Protein AF-A0A0K6H531-F1 (afdb_monomer)

InterPro domains:
  IPR001387 Cro/C1-type, helix-turn-helix domain [PF01381] (27-75)
  IPR001387 Cro/C1-type, helix-turn-helix domain [PS50943] (29-75)
  IPR001387 Cro/C1-type, helix-turn-helix 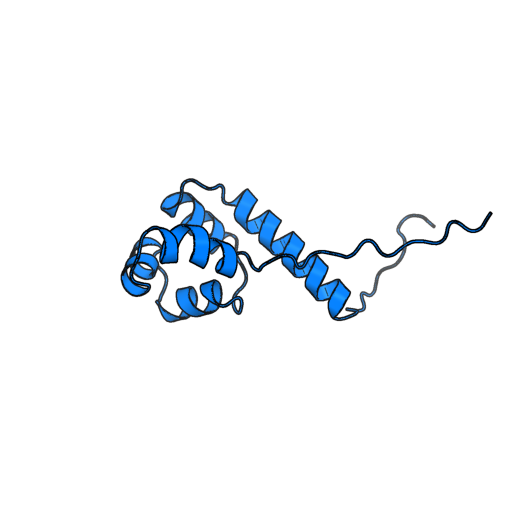domain [cd00093] (17-75)
  IPR010982 Lambda repressor-like, DNA-binding domain superfamily [G3DSA:1.10.260.40] (8-99)
  IPR010982 Lambda repressor-like, DNA-binding domain superfamily [SSF47413] (15-93)
  IPR013430 Toxin-antitoxin system, antidote protein, HigA [PTHR36924] (10-95)
  IPR013430 Toxin-antitoxin system, antidote protein, HigA [TIGR02607] (12-89)

Mean predicted aligned error: 5.56 Å

Organism: NCBI:txid1381080

Secondary structure (DSSP, 8-state):
----------PPPPPHHHHHIIIIIITTT--HHHHHHHTTS-HHHHHHHHTTSS---HHHHHHHHHHHS--HHHHHHHHHHHHHHHHHHTT-------S--

Sequence (101 aa):
MTKQFKPTIKRRIRHPGEIFKQQFIVRYNLKIQDAANKLHINRVQLSRFLNGHDAVTVTLARKLEVATNVSAEYWLNRQARFNLQEAQRQQQEVQAESLFG

Foldseek 3Di:
DDPPPDPDPDPQQDALLCVCCVPPCVVVVNDLCVLCVQLVHDSVVSVCSNVRNDADDLSSLVSCCVVPVDHSVVRVVSRVVNVVVVCVVVVPDDDDDDPPD

Solvent-accessible surface area (backbone atoms only — not comparable to full-atom values): 6038 Å² total; per-residue (Å²): 137,84,81,77,80,73,80,69,85,75,75,83,67,66,43,50,26,47,52,47,36,54,70,46,34,61,69,67,69,50,55,64,62,61,54,13,57,75,50,73,46,56,52,66,59,46,50,35,21,38,72,55,75,44,80,69,44,72,72,52,19,49,38,48,16,76,73,65,78,46,57,33,64,59,45,42,55,41,35,52,55,25,51,55,50,49,39,62,72,66,63,63,85,77,94,80,78,74,91,79,122

Structure (mmCIF, N/CA/C/O backbone):
data_AF-A0A0K6H531-F1
#
_entry.id   AF-A0A0K6H531-F1
#
loop_
_atom_site.group_PDB
_atom_site.id
_atom_site.type_symbol
_atom_site.label_atom_id
_atom_site.label_alt_id
_atom_site.label_comp_id
_atom_site.label_asym_id
_atom_site.label_entity_id
_atom_site.label_seq_id
_atom_site.pdbx_PDB_ins_code
_atom_site.Cartn_x
_atom_site.Cartn_y
_atom_site.Cartn_z
_atom_site.occupancy
_atom_site.B_iso_or_equiv
_atom_site.auth_seq_id
_atom_site.auth_comp_id
_atom_site.auth_asym_id
_atom_site.auth_atom_id
_atom_site.pdbx_PDB_model_num
ATOM 1 N N . MET A 1 1 ? 7.015 9.210 -42.567 1.00 38.94 1 MET A N 1
ATOM 2 C CA . MET A 1 1 ? 5.843 9.337 -41.669 1.00 38.94 1 MET A CA 1
ATOM 3 C C . MET A 1 1 ? 6.312 9.209 -40.224 1.00 38.94 1 MET A C 1
ATOM 5 O O . MET A 1 1 ? 6.374 8.111 -39.687 1.00 38.94 1 MET A O 1
ATOM 9 N N . THR A 1 2 ? 6.725 10.312 -39.607 1.00 38.06 2 THR A N 1
ATOM 10 C CA . THR A 1 2 ? 7.124 10.351 -38.195 1.00 38.06 2 THR A CA 1
ATOM 11 C C . THR A 1 2 ? 5.864 10.303 -37.334 1.00 38.06 2 THR A C 1
ATOM 13 O O . THR A 1 2 ? 5.115 11.275 -37.253 1.00 38.06 2 THR A O 1
ATOM 16 N N . LYS A 1 3 ? 5.580 9.149 -36.715 1.00 46.25 3 LYS A N 1
ATOM 17 C CA . LYS A 1 3 ? 4.549 9.066 -35.675 1.00 46.25 3 LYS A CA 1
ATOM 18 C C . LYS A 1 3 ? 5.009 9.938 -34.507 1.00 46.25 3 LYS A C 1
ATOM 20 O O . LYS A 1 3 ? 5.850 9.522 -33.719 1.00 46.25 3 LYS A O 1
ATOM 25 N N . GLN A 1 4 ? 4.480 11.157 -34.422 1.00 39.91 4 GLN A N 1
ATOM 26 C CA . GLN A 1 4 ? 4.599 11.984 -33.228 1.00 39.91 4 GLN A CA 1
ATOM 27 C C . GLN A 1 4 ? 3.994 11.205 -32.059 1.00 39.91 4 GLN A C 1
ATOM 29 O O . GLN A 1 4 ? 2.789 10.943 -32.023 1.00 39.91 4 GLN A O 1
ATOM 34 N N . PHE A 1 5 ? 4.840 10.816 -31.112 1.00 51.66 5 PHE A N 1
ATOM 35 C CA . PHE A 1 5 ? 4.402 10.278 -29.838 1.00 51.66 5 PHE A CA 1
ATOM 36 C C . PHE A 1 5 ? 3.753 11.428 -29.062 1.00 51.66 5 PHE A C 1
ATOM 38 O O . PHE A 1 5 ? 4.436 12.265 -28.480 1.00 51.66 5 PHE A O 1
ATOM 45 N N . LYS A 1 6 ? 2.421 11.526 -29.112 1.00 39.62 6 LYS A N 1
ATOM 46 C CA . LYS A 1 6 ? 1.678 12.463 -28.264 1.00 39.62 6 LYS A CA 1
ATOM 47 C C . LYS A 1 6 ? 1.782 11.951 -26.825 1.00 39.62 6 LYS A C 1
ATOM 49 O O . LYS A 1 6 ? 1.294 10.848 -26.570 1.00 39.62 6 LYS A O 1
ATOM 54 N N . PRO A 1 7 ? 2.381 12.692 -25.876 1.00 49.53 7 PRO A N 1
ATOM 55 C CA . PRO A 1 7 ? 2.363 12.273 -24.487 1.00 49.53 7 PRO A CA 1
ATOM 56 C C . PRO A 1 7 ? 0.913 12.342 -24.006 1.00 49.53 7 PRO A C 1
ATOM 58 O O . PRO A 1 7 ? 0.362 13.414 -23.764 1.00 49.53 7 PRO A O 1
ATOM 61 N N . THR A 1 8 ? 0.256 11.189 -23.916 1.00 57.47 8 THR A N 1
ATOM 62 C CA . THR A 1 8 ? -1.038 11.074 -23.241 1.00 57.47 8 THR A CA 1
ATOM 63 C C . THR A 1 8 ? -0.862 11.638 -21.837 1.00 57.47 8 THR A C 1
ATOM 65 O O . THR A 1 8 ? 0.040 11.193 -21.127 1.00 57.47 8 THR A O 1
ATOM 68 N N . ILE A 1 9 ? -1.688 12.612 -21.438 1.00 61.12 9 ILE A N 1
ATOM 69 C CA . ILE A 1 9 ? -1.673 13.192 -20.088 1.00 61.12 9 ILE A CA 1
ATOM 70 C C . ILE A 1 9 ? -1.715 12.036 -19.079 1.00 61.12 9 ILE A C 1
ATOM 72 O O . ILE A 1 9 ? -2.752 11.395 -18.881 1.00 61.12 9 ILE A O 1
ATOM 76 N N . LYS A 1 10 ? -0.566 11.714 -18.477 1.00 69.25 10 LYS A N 1
ATOM 77 C CA . LYS A 1 10 ? -0.437 10.542 -17.614 1.00 69.25 10 LYS A CA 1
ATOM 78 C C . LYS A 1 10 ? -1.032 10.900 -16.261 1.00 69.25 10 LYS A C 1
ATOM 80 O O . LYS A 1 10 ? -0.382 11.545 -15.442 1.00 69.25 10 LYS A O 1
ATOM 85 N N . ARG A 1 11 ? -2.287 10.501 -16.026 1.00 83.25 11 ARG A N 1
ATOM 86 C CA . ARG A 1 11 ? -2.948 10.698 -14.726 1.00 83.25 11 ARG A CA 1
ATOM 87 C C . ARG A 1 11 ? -2.049 10.173 -13.601 1.00 83.25 11 ARG A C 1
ATOM 89 O O . ARG A 1 11 ? -1.519 9.061 -13.691 1.00 83.25 11 ARG A O 1
ATOM 96 N N . ARG A 1 12 ? -1.888 10.969 -12.541 1.00 90.81 12 ARG A N 1
ATOM 97 C CA . ARG A 1 12 ? -1.162 10.571 -11.329 1.00 90.81 12 ARG A CA 1
ATOM 98 C C . ARG A 1 12 ? -1.796 9.301 -10.753 1.00 90.81 12 ARG A C 1
ATOM 100 O O . ARG A 1 12 ? -2.990 9.263 -10.458 1.00 90.81 12 ARG A O 1
ATOM 107 N N . ILE A 1 13 ? -0.992 8.262 -10.595 1.00 94.12 13 ILE A N 1
ATOM 108 C CA . ILE A 1 13 ? -1.305 7.075 -9.818 1.00 94.12 13 ILE A CA 1
ATOM 109 C C . ILE A 1 13 ? -1.195 7.494 -8.355 1.00 94.12 13 ILE A C 1
ATOM 111 O O . ILE A 1 13 ? -0.171 7.999 -7.911 1.00 94.12 13 ILE A O 1
ATOM 115 N N . ARG A 1 14 ? -2.287 7.338 -7.608 1.00 96.12 14 ARG A N 1
ATOM 116 C CA . ARG A 1 14 ? -2.298 7.613 -6.169 1.00 96.12 14 ARG A CA 1
ATOM 117 C C . ARG A 1 14 ? -1.623 6.475 -5.417 1.00 96.12 14 ARG A C 1
ATOM 119 O O . ARG A 1 14 ? -1.838 5.308 -5.763 1.00 96.12 14 ARG A O 1
ATOM 126 N N . HIS A 1 15 ? -0.883 6.825 -4.370 1.00 98.19 15 HIS A N 1
ATOM 127 C CA . HIS A 1 15 ? -0.282 5.851 -3.468 1.00 98.19 15 HIS A CA 1
ATOM 128 C C . HIS A 1 15 ?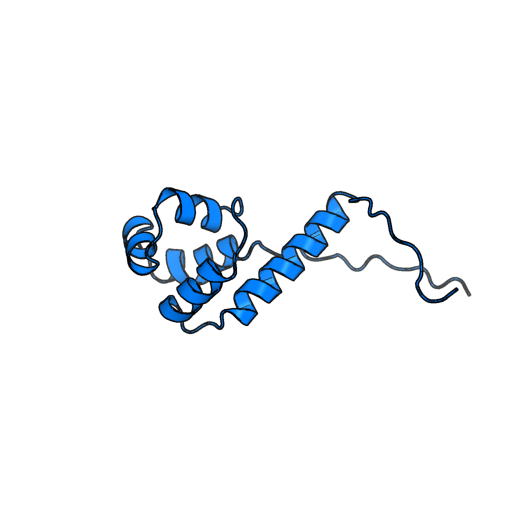 -1.371 4.932 -2.872 1.00 98.19 15 HIS A C 1
ATOM 130 O O . HIS A 1 15 ? -2.461 5.423 -2.549 1.00 98.19 15 HIS A O 1
ATOM 136 N N . PRO A 1 16 ? -1.135 3.615 -2.697 1.00 98.25 16 PRO A N 1
ATOM 137 C CA . PRO A 1 16 ? -2.131 2.711 -2.115 1.00 98.25 16 PRO A CA 1
ATOM 138 C C . PRO A 1 16 ? -2.684 3.180 -0.765 1.00 98.25 16 PRO A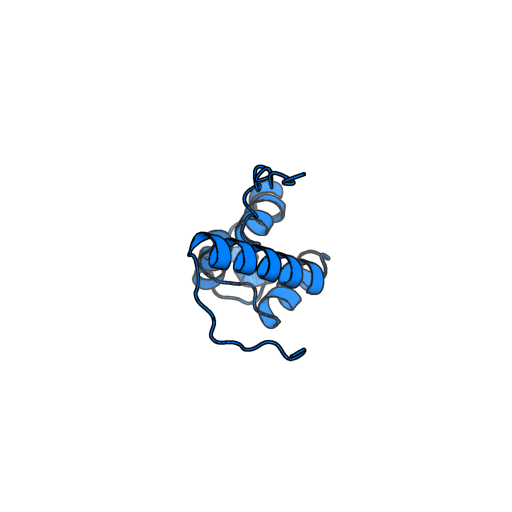 C 1
ATOM 140 O O . PRO A 1 16 ? -3.881 3.061 -0.519 1.00 98.25 16 PRO A O 1
ATOM 143 N N . GLY A 1 17 ? -1.844 3.781 0.075 1.00 98.62 17 GLY A N 1
ATOM 144 C CA . GLY A 1 17 ? -2.259 4.349 1.357 1.00 98.62 17 GLY A CA 1
ATOM 145 C C . GLY A 1 17 ? -3.222 5.531 1.252 1.00 98.62 17 GLY A C 1
ATOM 146 O O . GLY A 1 17 ? -4.157 5.608 2.044 1.00 98.62 17 GLY A O 1
ATOM 147 N N . GLU A 1 18 ? -3.099 6.381 0.224 1.00 98.44 18 GLU A N 1
ATOM 148 C CA . GLU A 1 18 ? -4.092 7.434 -0.044 1.00 98.44 18 GLU A CA 1
ATOM 149 C C . GLU A 1 18 ? -5.447 6.821 -0.424 1.00 98.44 18 GLU A C 1
ATOM 151 O O . GLU A 1 18 ? -6.500 7.290 0.011 1.00 98.44 18 GLU A O 1
ATOM 156 N N . ILE A 1 19 ? -5.428 5.744 -1.219 1.00 98.19 19 ILE A N 1
ATOM 157 C CA . ILE A 1 19 ? -6.642 5.005 -1.586 1.00 98.19 19 ILE A CA 1
ATOM 158 C C . ILE A 1 19 ? -7.270 4.371 -0.348 1.00 98.19 19 ILE A C 1
ATOM 160 O O . ILE A 1 19 ? -8.469 4.532 -0.132 1.00 98.19 19 ILE A O 1
ATOM 164 N N . PHE A 1 20 ? -6.475 3.700 0.486 1.00 98.56 20 PHE A N 1
ATOM 165 C CA . PHE A 1 20 ? -6.961 3.075 1.710 1.00 98.56 20 PHE A CA 1
ATOM 166 C C . PHE A 1 20 ? -7.554 4.111 2.679 1.00 98.56 20 PHE A C 1
ATOM 168 O O . PHE A 1 20 ? -8.651 3.915 3.206 1.00 98.56 20 PHE A O 1
ATOM 175 N N . LYS A 1 21 ? -6.884 5.260 2.847 1.00 98.62 21 LYS A N 1
ATOM 176 C CA . LYS A 1 21 ? -7.367 6.383 3.661 1.00 98.62 21 LYS A CA 1
ATOM 177 C C . LYS A 1 21 ? -8.756 6.835 3.221 1.00 98.62 21 LYS A C 1
ATOM 179 O O . LYS A 1 21 ? -9.646 6.955 4.051 1.00 98.62 21 LYS A O 1
ATOM 184 N N . GLN A 1 22 ? -8.958 7.049 1.924 1.00 98.38 22 GLN A N 1
ATOM 185 C CA . GLN A 1 22 ? -10.237 7.534 1.402 1.00 98.38 22 GLN A CA 1
ATOM 186 C C . GLN A 1 22 ? -11.336 6.465 1.443 1.00 98.38 22 GLN A C 1
ATOM 188 O O . GLN A 1 22 ? -12.459 6.747 1.848 1.00 98.38 22 GLN A O 1
ATOM 193 N N . GLN A 1 23 ? -11.020 5.234 1.037 1.00 98.06 23 GLN A N 1
ATOM 194 C CA . GLN A 1 23 ? -12.020 4.175 0.876 1.00 98.06 23 GLN A CA 1
ATOM 195 C C . GLN A 1 23 ? -12.440 3.516 2.190 1.00 98.06 23 GLN A C 1
ATOM 197 O O . GLN A 1 23 ? -13.559 3.014 2.262 1.00 98.06 23 GLN A O 1
ATOM 202 N N . PHE A 1 24 ? -11.574 3.524 3.208 1.00 98.19 24 PHE A N 1
ATOM 203 C CA . PHE A 1 24 ? -11.832 2.830 4.469 1.00 98.19 24 PHE A CA 1
ATOM 204 C C . PHE A 1 24 ? -11.806 3.767 5.675 1.00 98.19 24 PHE A C 1
ATOM 206 O O . PHE A 1 24 ? -12.763 3.801 6.440 1.00 98.19 24 PHE A O 1
ATOM 213 N N . 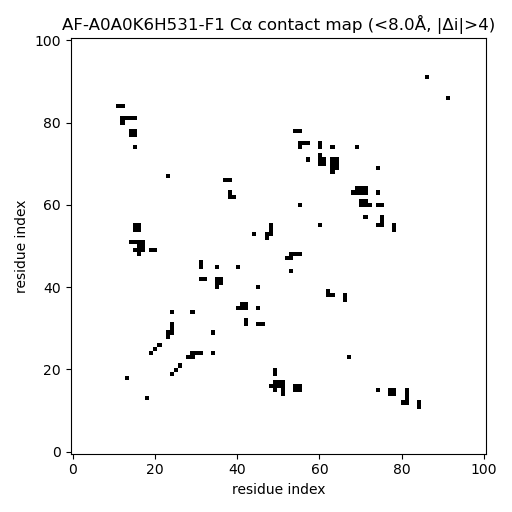ILE A 1 25 ? -10.749 4.565 5.845 1.00 98.31 25 ILE A N 1
ATOM 214 C CA . ILE A 1 25 ? -10.624 5.403 7.048 1.00 98.31 25 ILE A CA 1
ATOM 215 C C . ILE A 1 25 ? -11.659 6.532 7.051 1.00 98.31 25 ILE A C 1
ATOM 217 O O . ILE A 1 25 ? -12.444 6.638 7.986 1.00 98.31 25 ILE A O 1
ATOM 221 N N . VAL A 1 26 ? -11.690 7.348 5.995 1.00 98.25 26 VAL A N 1
ATOM 222 C CA . VAL A 1 26 ? -12.604 8.495 5.886 1.00 98.25 26 VAL A CA 1
ATOM 223 C C . VAL A 1 26 ? -14.041 8.022 5.692 1.00 98.25 26 VAL A C 1
ATOM 225 O O . VAL A 1 26 ? -14.927 8.448 6.425 1.00 98.25 26 VAL A O 1
ATOM 228 N N . ARG A 1 27 ? -14.271 7.101 4.746 1.00 98.00 27 ARG A N 1
ATOM 229 C CA . ARG A 1 27 ? -15.614 6.607 4.409 1.00 98.00 27 ARG A CA 1
ATOM 230 C C . ARG A 1 27 ? -16.367 6.012 5.600 1.00 98.00 27 ARG A C 1
ATOM 232 O O . ARG A 1 27 ? -17.565 6.239 5.712 1.00 98.00 27 ARG A O 1
ATOM 239 N N . TYR A 1 28 ? -15.681 5.261 6.461 1.00 97.38 28 TYR A N 1
ATOM 240 C CA . TYR A 1 28 ? -16.290 4.625 7.634 1.00 97.38 28 TYR A CA 1
ATOM 241 C C . TYR A 1 28 ? -15.988 5.369 8.942 1.00 97.38 28 TYR A C 1
ATOM 243 O O . TYR A 1 28 ? -16.232 4.825 10.016 1.00 97.38 28 TYR A O 1
ATOM 251 N N . ASN A 1 29 ? -15.445 6.592 8.863 1.00 97.88 29 ASN A N 1
ATOM 252 C CA . ASN A 1 29 ? -15.080 7.424 10.012 1.00 97.88 29 ASN A CA 1
ATOM 253 C C . ASN A 1 29 ? -14.266 6.667 11.086 1.00 97.88 29 ASN A C 1
ATOM 255 O O . ASN A 1 29 ? -14.510 6.779 12.289 1.00 97.88 29 ASN A O 1
ATOM 259 N N . LEU A 1 30 ? -13.311 5.844 10.648 1.00 98.00 30 LEU A N 1
ATOM 260 C CA . LEU A 1 30 ? -12.497 5.035 11.549 1.00 98.00 30 LEU A CA 1
ATOM 261 C C . LEU A 1 30 ? -11.429 5.897 12.216 1.00 98.00 30 LEU A C 1
ATOM 263 O O . LEU A 1 30 ? -10.691 6.632 11.554 1.00 98.00 30 LEU A O 1
ATOM 267 N N . LYS A 1 31 ? -11.256 5.736 13.530 1.00 98.06 31 LYS A N 1
ATOM 268 C CA . LYS A 1 31 ? -10.089 6.299 14.210 1.00 98.06 31 LYS A CA 1
ATOM 269 C C . LYS A 1 31 ? -8.837 5.565 13.740 1.00 98.06 31 LYS A C 1
ATOM 271 O O . LYS A 1 31 ? -8.804 4.337 13.669 1.00 98.06 31 LYS A O 1
ATOM 276 N N . ILE A 1 32 ? -7.770 6.323 13.482 1.00 97.62 32 ILE A N 1
ATOM 277 C CA . ILE A 1 32 ? -6.484 5.762 13.035 1.00 97.62 32 ILE A CA 1
ATOM 278 C C . ILE A 1 32 ? -5.959 4.730 14.046 1.00 97.62 32 ILE A C 1
ATOM 280 O O . ILE A 1 32 ? -5.439 3.698 13.640 1.00 97.62 32 ILE A O 1
ATOM 284 N N . GLN A 1 33 ? -6.121 4.974 15.351 1.00 98.25 33 GLN A N 1
ATOM 285 C CA . GLN A 1 33 ? -5.689 4.024 16.380 1.00 98.25 33 GLN A CA 1
ATOM 286 C C . GLN A 1 33 ? -6.427 2.682 16.273 1.00 98.25 33 GLN A C 1
ATOM 288 O O . GLN A 1 33 ? -5.787 1.635 16.291 1.00 98.25 33 GLN A O 1
ATOM 293 N N . ASP A 1 34 ? -7.748 2.705 16.095 1.00 98.25 34 ASP A N 1
ATOM 294 C CA . ASP A 1 34 ? -8.559 1.486 16.015 1.00 98.25 34 ASP A CA 1
ATOM 295 C C . ASP A 1 34 ? -8.229 0.685 14.752 1.00 98.25 34 ASP A C 1
ATOM 297 O O . ASP A 1 34 ? -8.101 -0.538 14.794 1.00 98.25 34 ASP A O 1
ATOM 301 N N . ALA A 1 35 ? -8.022 1.374 13.627 1.00 98.38 35 ALA A N 1
ATOM 302 C CA . ALA A 1 35 ? -7.581 0.742 12.388 1.00 98.38 35 ALA A CA 1
ATOM 303 C C . ALA A 1 35 ? -6.177 0.125 12.519 1.00 98.38 35 ALA A C 1
ATOM 305 O O . ALA A 1 35 ? -5.951 -0.982 12.036 1.00 98.38 35 ALA A O 1
ATOM 306 N N . ALA A 1 36 ? -5.245 0.802 13.198 1.00 98.69 36 ALA A N 1
ATOM 307 C CA . ALA A 1 36 ? -3.900 0.279 13.442 1.00 98.69 36 ALA A CA 1
ATOM 308 C C . ALA A 1 36 ? -3.946 -0.991 14.303 1.00 98.69 36 ALA A C 1
ATOM 310 O O . ALA A 1 36 ? -3.313 -1.989 13.957 1.00 98.69 36 ALA A O 1
ATOM 311 N N . ASN A 1 37 ? -4.774 -0.981 15.353 1.00 98.50 37 ASN A N 1
ATOM 312 C CA . ASN A 1 37 ? -4.999 -2.135 16.220 1.00 98.50 37 ASN A CA 1
ATOM 313 C C . ASN A 1 37 ? -5.567 -3.327 15.431 1.00 98.50 37 ASN A C 1
ATOM 315 O O . ASN A 1 37 ? -5.021 -4.422 15.522 1.00 98.50 37 ASN A O 1
ATOM 319 N N . LYS A 1 38 ? -6.595 -3.113 14.593 1.00 98.06 38 LYS A N 1
ATOM 320 C CA . LYS A 1 38 ? -7.177 -4.165 13.731 1.00 98.06 38 LYS A CA 1
ATOM 321 C C . LYS A 1 38 ? -6.183 -4.731 12.715 1.00 98.06 38 LYS A C 1
ATOM 323 O O . LYS A 1 38 ? -6.238 -5.908 12.384 1.00 98.06 38 LYS A O 1
ATOM 328 N N . LEU A 1 39 ? -5.271 -3.899 12.219 1.00 98.38 39 LEU A N 1
ATOM 329 C CA . LEU A 1 39 ? -4.202 -4.314 11.308 1.00 98.38 39 LEU A CA 1
ATOM 330 C C . LEU A 1 39 ? -2.992 -4.917 12.045 1.00 98.38 39 LEU A C 1
ATOM 332 O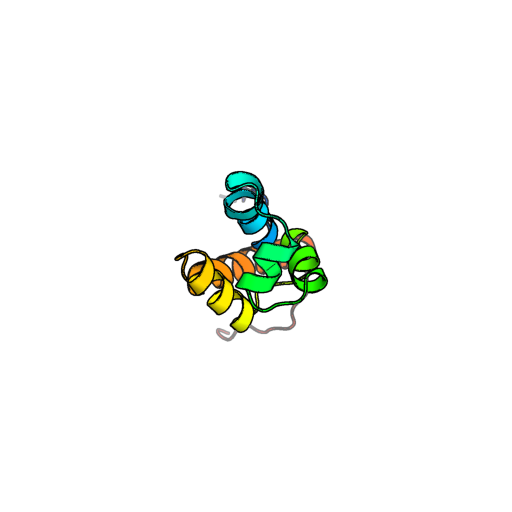 O . LEU A 1 39 ? -2.034 -5.342 11.396 1.00 98.38 39 LEU A O 1
ATOM 336 N N . HIS A 1 40 ? -2.998 -4.950 13.380 1.00 98.38 40 HIS A N 1
ATOM 337 C CA . HIS A 1 40 ? -1.861 -5.365 14.203 1.00 98.38 40 HIS A CA 1
ATOM 338 C C . HIS A 1 40 ? -0.558 -4.662 13.789 1.00 98.38 40 HIS A C 1
ATOM 340 O O . HIS A 1 40 ? 0.477 -5.299 13.572 1.00 98.38 40 HIS A O 1
ATOM 346 N N . ILE A 1 41 ? -0.620 -3.347 13.583 1.00 98.38 41 ILE A N 1
ATOM 347 C CA . ILE A 1 41 ? 0.537 -2.484 13.322 1.00 98.38 41 ILE A CA 1
ATOM 348 C C . ILE A 1 41 ? 0.501 -1.300 14.277 1.00 98.38 41 ILE A C 1
ATOM 350 O O . ILE A 1 41 ? -0.547 -0.944 14.811 1.00 98.38 41 ILE A O 1
ATOM 354 N N . ASN A 1 42 ? 1.645 -0.658 14.491 1.00 98.38 42 ASN 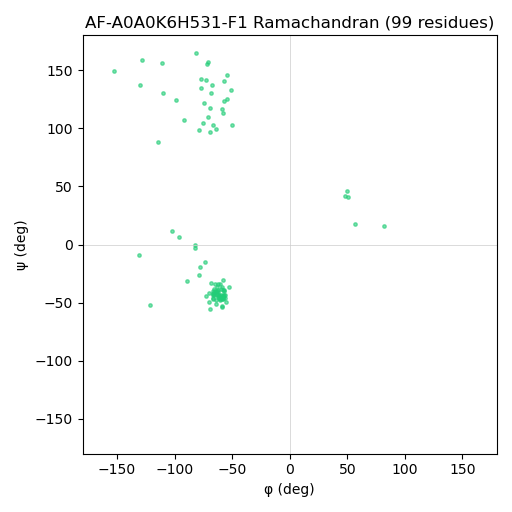A N 1
ATOM 355 C CA . ASN A 1 42 ? 1.653 0.549 15.304 1.00 98.38 42 ASN A CA 1
ATOM 356 C C . ASN A 1 42 ? 0.998 1.727 14.546 1.00 98.38 42 ASN A C 1
ATOM 358 O O . ASN A 1 42 ? 0.959 1.776 13.311 1.00 98.38 42 ASN A O 1
ATOM 362 N N . ARG A 1 43 ? 0.482 2.705 15.299 1.00 98.38 43 ARG A N 1
ATOM 363 C CA . ARG A 1 43 ? -0.207 3.882 14.742 1.00 98.38 43 ARG A CA 1
ATOM 364 C C . ARG A 1 43 ? 0.688 4.716 13.821 1.00 98.38 43 ARG A C 1
ATOM 366 O O . ARG A 1 43 ? 0.186 5.289 12.856 1.00 98.38 43 ARG A O 1
ATOM 373 N N . VAL A 1 44 ? 1.989 4.794 14.107 1.00 98.44 44 VAL A N 1
ATOM 374 C CA . VAL A 1 44 ? 2.951 5.565 13.303 1.00 98.44 44 VAL A CA 1
ATOM 375 C C . VAL A 1 44 ? 3.105 4.944 11.917 1.00 98.44 44 VAL A C 1
ATOM 377 O O . VAL A 1 44 ? 2.985 5.655 10.924 1.00 98.44 44 VAL A O 1
ATOM 380 N N . GLN A 1 45 ? 3.268 3.624 11.843 1.00 98.44 45 GLN A N 1
ATOM 381 C CA . GLN A 1 45 ? 3.334 2.854 10.605 1.00 98.44 45 GLN A CA 1
ATOM 382 C C . GLN A 1 45 ? 2.055 3.036 9.786 1.00 98.44 45 GLN A C 1
ATOM 384 O O . GLN A 1 45 ? 2.131 3.341 8.597 1.00 98.44 45 GLN A O 1
ATOM 389 N N . LEU A 1 46 ? 0.874 2.925 10.413 1.00 98.62 46 LEU A N 1
ATOM 390 C CA . LEU A 1 46 ? -0.377 3.186 9.699 1.00 98.62 46 LEU A CA 1
ATOM 391 C C . LEU A 1 46 ? -0.414 4.626 9.170 1.00 98.62 46 LEU A C 1
ATOM 393 O O . LEU A 1 46 ? -0.716 4.834 8.002 1.00 98.62 46 LEU A O 1
ATOM 397 N N . SER A 1 47 ? -0.075 5.621 9.990 1.00 98.50 47 SER A N 1
ATOM 398 C CA . SER A 1 47 ? -0.063 7.030 9.573 1.00 98.50 47 SER A CA 1
ATOM 399 C C . SER A 1 47 ? 0.865 7.276 8.377 1.00 98.50 47 SER A C 1
ATOM 401 O O . SER A 1 47 ? 0.460 7.897 7.393 1.00 98.50 47 SER A O 1
ATOM 403 N N . ARG A 1 48 ? 2.091 6.745 8.422 1.00 98.69 48 ARG A N 1
ATOM 404 C CA . ARG A 1 48 ? 3.068 6.853 7.331 1.00 98.69 48 ARG A CA 1
ATOM 405 C C . ARG A 1 48 ? 2.557 6.201 6.050 1.00 98.69 48 ARG A C 1
ATOM 407 O O . ARG A 1 48 ? 2.622 6.826 4.995 1.00 98.69 48 ARG A O 1
ATOM 414 N N . PHE A 1 49 ? 1.967 5.010 6.146 1.00 98.69 49 PHE A N 1
ATOM 415 C CA . PHE A 1 49 ? 1.306 4.360 5.016 1.00 98.69 49 PHE A CA 1
ATOM 416 C C . PHE A 1 49 ? 0.178 5.230 4.440 1.00 98.69 49 PHE A C 1
ATOM 418 O O . PHE A 1 49 ? 0.193 5.542 3.249 1.00 98.69 49 PHE A O 1
ATOM 425 N N . LEU A 1 50 ? -0.766 5.688 5.275 1.00 98.56 50 LEU A N 1
ATOM 426 C CA . LEU A 1 50 ? -1.923 6.501 4.864 1.00 98.56 50 LEU A CA 1
ATOM 427 C C . LEU A 1 50 ? -1.531 7.808 4.162 1.00 98.56 50 LEU A C 1
ATOM 429 O O . LEU A 1 50 ? -2.285 8.298 3.321 1.00 98.56 50 LEU A O 1
ATOM 433 N N . ASN A 1 51 ? -0.378 8.373 4.519 1.00 98.19 51 ASN A N 1
ATOM 434 C CA . ASN A 1 51 ? 0.142 9.613 3.944 1.00 98.19 51 ASN A CA 1
ATOM 435 C C . ASN A 1 51 ? 1.146 9.377 2.802 1.00 98.19 51 ASN A C 1
ATOM 437 O O . ASN A 1 51 ? 1.721 10.329 2.288 1.00 98.19 51 ASN A O 1
ATOM 441 N N . GLY A 1 52 ? 1.329 8.126 2.373 1.00 97.38 52 GLY A N 1
ATOM 442 C CA . GLY A 1 52 ? 2.134 7.790 1.201 1.00 97.38 52 GLY A CA 1
ATOM 443 C C . GLY A 1 52 ? 3.639 7.727 1.426 1.00 97.38 52 GLY A C 1
ATOM 444 O O . GLY A 1 52 ? 4.389 7.743 0.457 1.00 97.38 52 GLY A O 1
ATOM 445 N N . HIS A 1 53 ? 4.081 7.655 2.681 1.00 97.81 53 HIS A N 1
ATOM 446 C CA . HIS A 1 53 ? 5.499 7.567 3.027 1.00 97.81 53 HIS A CA 1
ATOM 447 C C . HIS A 1 53 ? 6.017 6.128 3.091 1.00 97.81 53 HIS A C 1
ATOM 449 O O . HIS A 1 53 ? 7.181 5.897 2.784 1.00 97.81 53 HIS A O 1
ATOM 455 N N . ASP A 1 54 ? 5.167 5.173 3.479 1.00 98.06 54 ASP A N 1
ATOM 456 C CA . ASP A 1 54 ? 5.540 3.758 3.555 1.00 98.06 54 ASP A CA 1
ATOM 457 C C . ASP A 1 54 ? 4.835 2.964 2.454 1.00 98.06 54 ASP A C 1
ATOM 459 O O . ASP A 1 54 ? 3.615 3.050 2.302 1.00 98.06 54 ASP A O 1
ATOM 463 N N . ALA A 1 55 ? 5.603 2.161 1.719 1.00 98.12 55 ALA A N 1
ATOM 464 C CA . ALA A 1 55 ? 5.087 1.285 0.676 1.00 98.12 55 ALA A CA 1
ATOM 465 C C . ALA A 1 55 ? 4.295 0.096 1.248 1.00 98.12 55 ALA A C 1
ATOM 467 O O . ALA A 1 55 ? 4.507 -0.357 2.376 1.00 98.12 55 ALA A O 1
ATOM 468 N N . VAL A 1 56 ? 3.411 -0.473 0.429 1.00 98.44 56 VAL A N 1
ATOM 469 C CA . VAL A 1 56 ? 2.760 -1.753 0.719 1.00 98.44 56 VAL A CA 1
ATOM 470 C C . VAL A 1 56 ? 3.771 -2.892 0.600 1.00 98.44 56 VAL A C 1
ATOM 472 O O . VAL A 1 56 ? 4.179 -3.259 -0.500 1.00 98.44 56 VAL A O 1
ATOM 475 N N . THR A 1 57 ? 4.131 -3.491 1.734 1.00 98.25 57 THR A N 1
ATOM 476 C CA . THR A 1 57 ? 4.841 -4.778 1.783 1.00 98.25 57 THR A CA 1
ATOM 477 C C . THR A 1 57 ? 3.864 -5.945 1.629 1.00 98.25 57 THR A C 1
ATOM 479 O O . THR A 1 57 ? 2.661 -5.778 1.828 1.00 98.25 57 THR A O 1
ATOM 482 N N . VAL A 1 58 ? 4.364 -7.154 1.345 1.00 98.56 58 VAL A N 1
ATOM 483 C CA . VAL A 1 58 ? 3.530 -8.373 1.287 1.00 98.56 58 VAL A CA 1
ATOM 484 C C . VAL A 1 58 ? 2.775 -8.589 2.603 1.00 98.56 58 VAL A C 1
ATOM 486 O O . VAL A 1 58 ? 1.562 -8.799 2.597 1.00 98.56 58 VAL A O 1
ATOM 489 N N . THR A 1 59 ? 3.459 -8.455 3.743 1.00 98.62 59 THR A N 1
ATOM 490 C CA . THR A 1 59 ? 2.843 -8.582 5.072 1.00 98.62 59 THR A CA 1
ATOM 491 C C . THR A 1 59 ? 1.737 -7.553 5.289 1.00 98.62 59 THR A C 1
ATOM 493 O O . THR A 1 59 ? 0.668 -7.900 5.791 1.00 98.62 59 THR A O 1
ATOM 496 N N . LEU A 1 60 ? 1.958 -6.290 4.899 1.00 98.62 60 LEU A N 1
ATOM 497 C CA . LEU A 1 60 ? 0.919 -5.268 4.998 1.00 98.62 60 LEU A CA 1
ATOM 498 C C . LEU A 1 60 ? -0.247 -5.586 4.055 1.00 98.62 60 LEU A C 1
ATOM 500 O O . LEU A 1 60 ? -1.389 -5.529 4.489 1.00 98.62 60 LEU A O 1
ATOM 504 N N . ALA A 1 61 ? 0.011 -6.003 2.815 1.00 98.75 61 ALA A N 1
ATOM 505 C CA . ALA A 1 61 ? -1.030 -6.375 1.858 1.00 98.75 61 ALA A CA 1
ATOM 506 C C . ALA A 1 61 ? -1.947 -7.492 2.384 1.00 98.75 61 ALA A C 1
ATOM 508 O O . ALA A 1 61 ? -3.166 -7.369 2.283 1.00 98.75 61 ALA A O 1
ATOM 509 N N . ARG A 1 62 ? -1.388 -8.540 3.008 1.00 98.81 62 ARG A N 1
ATOM 510 C CA . ARG A 1 62 ? -2.177 -9.610 3.650 1.00 98.81 62 ARG A CA 1
ATOM 511 C C . ARG A 1 62 ? -3.032 -9.081 4.805 1.00 98.81 62 ARG A C 1
ATOM 513 O O . ARG A 1 62 ? -4.193 -9.454 4.921 1.00 98.81 62 ARG A O 1
ATOM 520 N N . LYS A 1 63 ? -2.496 -8.173 5.628 1.00 98.75 63 LYS A N 1
ATOM 521 C CA . LYS A 1 63 ? -3.262 -7.513 6.702 1.00 98.75 63 LYS A CA 1
ATOM 522 C C . LYS A 1 63 ? -4.409 -6.662 6.150 1.00 98.75 63 LYS A C 1
ATOM 524 O O . LYS A 1 63 ? -5.514 -6.714 6.680 1.00 98.75 63 LYS A O 1
ATOM 529 N N . LEU A 1 64 ? -4.16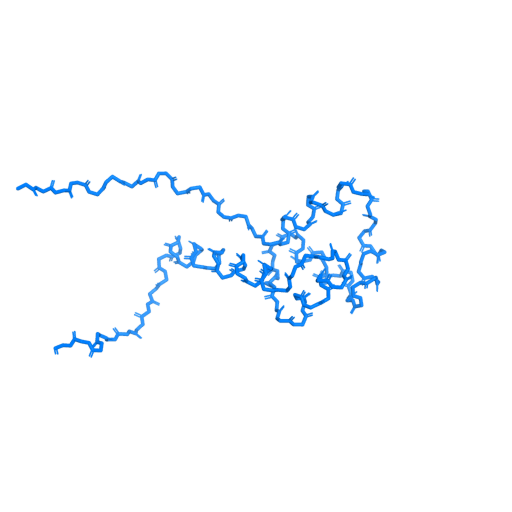0 -5.905 5.078 1.00 98.69 64 LEU A N 1
ATOM 530 C CA . LEU A 1 64 ? -5.187 -5.107 4.407 1.00 98.69 64 LEU A CA 1
ATOM 531 C C . LEU A 1 64 ? -6.278 -6.001 3.812 1.00 98.69 64 LEU A C 1
ATOM 533 O O . LEU A 1 64 ? -7.451 -5.661 3.932 1.00 98.69 64 LEU A O 1
ATOM 537 N N . GLU A 1 65 ? -5.918 -7.140 3.221 1.00 98.75 65 GLU A N 1
ATOM 538 C CA . GLU A 1 65 ? -6.880 -8.113 2.696 1.00 98.75 65 GLU A CA 1
ATOM 539 C C . GLU A 1 65 ? -7.822 -8.622 3.779 1.00 98.75 65 GLU A C 1
ATOM 541 O O . GLU A 1 65 ? -9.031 -8.459 3.643 1.00 98.75 65 GLU A O 1
ATOM 546 N N . VAL A 1 66 ? -7.281 -9.128 4.889 1.00 98.50 66 VAL A N 1
ATOM 547 C CA . VAL A 1 66 ? -8.094 -9.591 6.023 1.00 98.50 66 VAL A CA 1
ATOM 548 C C . VAL A 1 66 ? -8.998 -8.476 6.560 1.00 98.50 66 VAL A C 1
ATOM 550 O O . VAL A 1 66 ? -10.151 -8.720 6.900 1.00 98.50 66 VAL A O 1
ATOM 553 N N . ALA A 1 67 ? -8.506 -7.236 6.619 1.00 97.88 67 ALA A N 1
ATOM 554 C CA . ALA A 1 67 ? -9.265 -6.116 7.170 1.00 97.88 67 ALA A CA 1
ATOM 555 C C . ALA A 1 67 ? -10.331 -5.534 6.222 1.00 97.88 67 ALA A C 1
ATOM 557 O O . ALA A 1 67 ? -11.210 -4.806 6.687 1.00 97.88 67 ALA A O 1
ATOM 558 N N . THR A 1 68 ? -10.242 -5.778 4.909 1.00 97.31 68 THR A N 1
ATOM 559 C CA . THR A 1 68 ? -11.069 -5.080 3.902 1.00 97.31 68 THR A CA 1
ATOM 560 C C . THR A 1 68 ? -11.765 -5.980 2.891 1.00 97.31 68 THR A C 1
ATOM 562 O O . THR A 1 68 ? -12.576 -5.477 2.115 1.00 97.31 68 THR A O 1
ATOM 565 N N . ASN A 1 69 ? -11.443 -7.274 2.860 1.00 98.12 69 ASN A N 1
ATOM 566 C CA . ASN A 1 69 ? -11.814 -8.221 1.804 1.00 98.12 69 ASN A CA 1
ATOM 567 C C . ASN A 1 69 ? -11.356 -7.808 0.389 1.00 98.12 69 ASN A C 1
ATOM 569 O O . ASN A 1 69 ? -11.853 -8.328 -0.607 1.00 98.12 69 ASN A O 1
ATOM 573 N N . VAL A 1 70 ? -10.396 -6.883 0.278 1.00 98.50 70 VAL A N 1
ATOM 574 C CA . VAL A 1 70 ? -9.753 -6.517 -0.990 1.00 98.50 70 VAL A CA 1
ATOM 575 C C . VAL A 1 70 ? -8.427 -7.253 -1.102 1.00 98.50 70 VAL A C 1
ATOM 577 O O . VAL A 1 70 ? -7.581 -7.097 -0.225 1.00 98.50 70 VAL A O 1
ATOM 580 N N . SER A 1 71 ? -8.227 -8.009 -2.183 1.00 98.75 71 SER A N 1
ATOM 581 C CA . SER A 1 71 ? -7.100 -8.941 -2.292 1.00 98.75 71 SER A CA 1
ATOM 582 C C . SER A 1 71 ? -5.728 -8.298 -2.047 1.00 98.75 71 SER A C 1
ATOM 584 O O . SER A 1 71 ? -5.463 -7.153 -2.426 1.00 98.75 71 SER A O 1
ATOM 586 N N . ALA A 1 72 ? -4.812 -9.055 -1.443 1.00 98.75 72 ALA A N 1
ATOM 587 C CA . ALA A 1 72 ? -3.434 -8.618 -1.228 1.00 98.75 72 ALA A CA 1
ATOM 588 C C . ALA A 1 72 ? -2.741 -8.280 -2.562 1.00 98.75 72 ALA A C 1
ATOM 590 O O . ALA A 1 72 ? -2.007 -7.294 -2.658 1.00 98.75 72 ALA A O 1
ATOM 591 N N . GLU A 1 73 ? -3.045 -9.049 -3.611 1.00 98.75 73 GLU A N 1
ATOM 592 C CA . GLU A 1 73 ? -2.579 -8.805 -4.975 1.00 98.75 73 GLU A CA 1
ATOM 593 C C . GLU A 1 73 ? -3.005 -7.422 -5.487 1.00 98.75 73 GLU A C 1
ATOM 595 O O . GLU A 1 73 ? -2.185 -6.690 -6.038 1.00 98.75 73 GLU A O 1
ATOM 600 N N . TYR A 1 74 ? -4.252 -7.003 -5.247 1.00 98.56 74 TYR A N 1
ATOM 601 C CA . TYR A 1 74 ? -4.713 -5.673 -5.643 1.00 98.56 74 TYR A CA 1
ATOM 602 C C . TYR A 1 74 ? -3.851 -4.562 -5.024 1.00 98.56 74 TYR A C 1
ATOM 604 O O . TYR A 1 74 ? -3.470 -3.606 -5.712 1.00 98.56 74 TYR A O 1
ATOM 612 N N . TRP A 1 75 ? -3.521 -4.680 -3.735 1.00 98.50 75 TRP A N 1
ATOM 613 C CA . TRP A 1 75 ? -2.704 -3.689 -3.035 1.00 98.50 75 TRP A CA 1
ATOM 614 C C . TRP A 1 75 ? -1.265 -3.654 -3.561 1.00 98.50 75 TRP A C 1
ATOM 616 O O . TRP A 1 75 ? -0.733 -2.566 -3.804 1.00 98.50 75 TRP A O 1
ATOM 626 N N . LEU A 1 76 ? -0.665 -4.822 -3.804 1.00 98.69 76 LEU A N 1
ATOM 627 C CA . LEU A 1 76 ? 0.687 -4.947 -4.357 1.00 98.69 76 LEU A CA 1
ATOM 628 C C . LEU A 1 76 ? 0.767 -4.432 -5.799 1.00 98.69 76 LEU A C 1
ATOM 630 O O . LEU A 1 76 ? 1.633 -3.615 -6.109 1.00 98.69 76 LEU A O 1
ATOM 634 N N . ASN A 1 77 ? -0.183 -4.805 -6.658 1.00 98.38 77 ASN A N 1
ATOM 635 C CA . ASN A 1 77 ? -0.251 -4.330 -8.041 1.00 98.38 77 ASN A CA 1
ATOM 636 C C . ASN A 1 77 ? -0.393 -2.805 -8.098 1.00 98.38 77 ASN A C 1
ATOM 638 O O . ASN A 1 77 ? 0.212 -2.132 -8.937 1.00 98.38 77 ASN A O 1
ATOM 642 N N . ARG A 1 78 ? -1.166 -2.220 -7.176 1.00 97.50 78 ARG A N 1
ATOM 643 C CA . ARG A 1 78 ? -1.272 -0.764 -7.066 1.00 97.50 78 ARG A CA 1
ATOM 644 C C . ARG A 1 78 ? 0.045 -0.123 -6.626 1.00 97.50 78 ARG A C 1
ATOM 646 O O . ARG A 1 78 ? 0.405 0.907 -7.196 1.00 97.50 78 ARG A O 1
ATOM 653 N N . GLN A 1 79 ? 0.754 -0.711 -5.661 1.00 98.44 79 GLN A N 1
ATOM 654 C CA . GLN A 1 79 ? 2.071 -0.227 -5.240 1.00 98.44 79 GLN A CA 1
ATOM 655 C C . GLN A 1 79 ? 3.074 -0.284 -6.394 1.00 98.44 79 GLN A C 1
ATOM 657 O O . GLN A 1 79 ? 3.743 0.709 -6.656 1.00 98.44 79 GLN A O 1
ATOM 662 N N . ALA A 1 80 ? 3.125 -1.393 -7.136 1.00 98.12 80 ALA A N 1
ATOM 663 C CA . ALA A 1 80 ? 4.007 -1.541 -8.291 1.00 98.12 80 ALA A CA 1
ATOM 664 C C . ALA A 1 80 ? 3.743 -0.455 -9.347 1.00 98.12 80 ALA A C 1
ATOM 666 O O . ALA A 1 80 ? 4.665 0.216 -9.805 1.00 98.12 80 ALA A O 1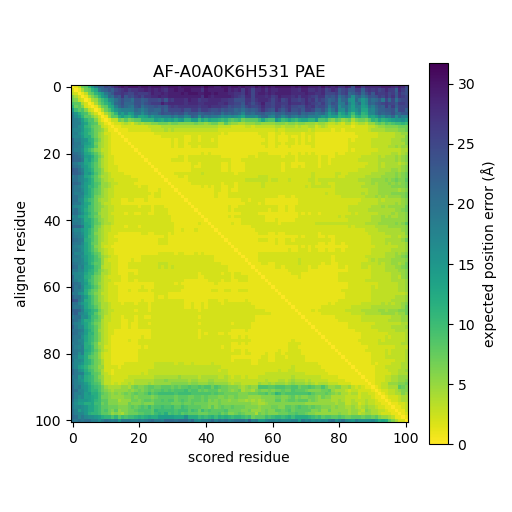
ATOM 667 N N . ARG A 1 81 ? 2.469 -0.198 -9.673 1.00 97.25 81 ARG A N 1
ATOM 668 C CA . ARG A 1 81 ? 2.085 0.872 -10.611 1.00 97.25 81 ARG A CA 1
ATOM 669 C C . ARG A 1 81 ? 2.476 2.266 -10.123 1.00 97.25 81 ARG A C 1
ATOM 671 O O . ARG A 1 81 ? 2.856 3.100 -10.942 1.00 97.25 81 ARG A O 1
ATOM 678 N N . PHE A 1 82 ? 2.343 2.526 -8.823 1.00 96.94 82 PHE A N 1
ATOM 679 C CA . PHE A 1 82 ? 2.774 3.782 -8.212 1.00 96.94 82 PHE A CA 1
ATOM 680 C C . PHE A 1 82 ? 4.295 3.941 -8.319 1.00 96.94 82 PHE A C 1
ATOM 682 O O . PHE A 1 82 ? 4.760 4.933 -8.873 1.00 96.94 82 PHE A O 1
ATOM 689 N N . ASN A 1 83 ? 5.051 2.926 -7.897 1.00 96.62 83 ASN A N 1
ATOM 690 C CA . ASN A 1 83 ? 6.513 2.927 -7.923 1.00 96.62 83 ASN A CA 1
ATOM 691 C C . ASN A 1 83 ? 7.056 3.142 -9.341 1.00 96.62 83 ASN A C 1
ATOM 693 O O . ASN A 1 83 ? 7.922 3.985 -9.537 1.00 96.62 83 ASN A O 1
ATOM 697 N N . LEU A 1 84 ? 6.505 2.450 -10.345 1.00 96.12 84 LEU A N 1
ATOM 698 C CA . LEU A 1 84 ? 6.911 2.626 -11.743 1.00 96.12 84 LEU A CA 1
ATOM 699 C C . LEU A 1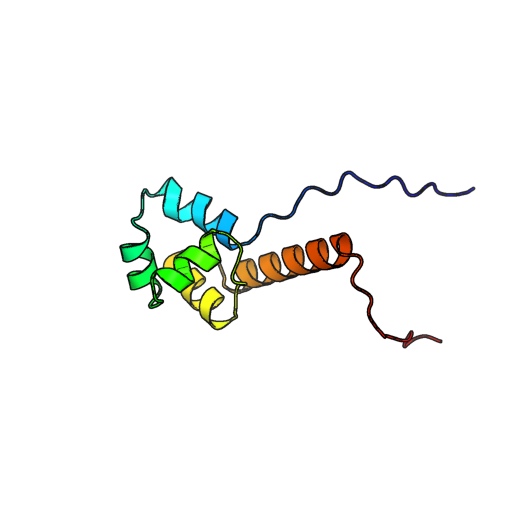 84 ? 6.626 4.042 -12.262 1.00 96.12 84 LEU A C 1
ATOM 701 O O . LEU A 1 84 ? 7.400 4.572 -13.056 1.00 96.12 84 LEU A O 1
ATOM 705 N N . GLN A 1 85 ? 5.520 4.675 -11.850 1.00 94.31 85 GLN A N 1
ATOM 706 C CA . GLN A 1 85 ? 5.267 6.065 -12.233 1.00 94.31 85 GLN A CA 1
ATOM 707 C C . GLN A 1 85 ? 6.232 7.028 -11.539 1.00 94.31 85 GLN A C 1
ATOM 709 O O . GLN A 1 85 ? 6.701 7.951 -12.199 1.00 94.31 85 GLN A O 1
ATOM 714 N N . GLU A 1 86 ? 6.528 6.830 -10.256 1.00 94.06 86 GLU A N 1
ATOM 715 C CA . GLU A 1 86 ? 7.469 7.687 -9.530 1.00 94.06 86 GLU A CA 1
ATOM 716 C C . GLU A 1 86 ? 8.896 7.537 -10.065 1.00 94.06 86 GLU A C 1
ATOM 718 O O . GLU A 1 86 ? 9.522 8.553 -10.346 1.00 94.06 86 GLU A O 1
ATOM 723 N N . ALA A 1 87 ? 9.359 6.314 -10.342 1.00 94.00 87 ALA A N 1
ATOM 724 C CA . ALA A 1 87 ? 10.652 6.063 -10.985 1.00 94.00 87 ALA A CA 1
ATOM 725 C C . ALA A 1 87 ? 10.767 6.788 -12.338 1.00 94.00 87 ALA A C 1
ATOM 727 O O . ALA A 1 87 ? 11.762 7.451 -12.619 1.00 94.00 87 ALA A O 1
ATOM 728 N N . GLN A 1 88 ? 9.705 6.752 -13.153 1.00 91.25 88 GLN A N 1
ATOM 729 C CA . GLN A 1 88 ? 9.659 7.499 -14.413 1.00 91.25 88 GLN A CA 1
ATOM 730 C C . GLN A 1 88 ? 9.663 9.020 -14.207 1.00 91.25 88 GLN A C 1
ATOM 732 O O . GLN A 1 88 ? 10.289 9.735 -14.983 1.00 91.25 88 GLN A O 1
ATOM 737 N N . ARG A 1 89 ? 8.971 9.534 -13.182 1.00 89.62 89 ARG A N 1
ATOM 738 C CA . ARG A 1 89 ? 8.963 10.975 -12.865 1.00 89.62 89 ARG A CA 1
ATOM 739 C C . ARG A 1 89 ? 10.313 11.462 -12.350 1.00 89.62 89 ARG A C 1
ATOM 741 O O . ARG A 1 89 ? 10.670 12.600 -12.623 1.00 89.62 89 ARG A O 1
ATOM 748 N N . GLN A 1 90 ? 11.033 10.611 -11.628 1.00 91.81 90 GLN A N 1
ATOM 749 C CA . GLN A 1 90 ? 12.367 10.887 -11.100 1.00 91.81 90 GLN A CA 1
ATOM 750 C C . GLN A 1 90 ? 13.475 10.653 -12.134 1.00 91.81 90 GLN A C 1
ATOM 752 O O . GLN A 1 90 ? 14.635 10.864 -11.809 1.00 91.81 90 GLN A O 1
ATOM 757 N N . GLN A 1 91 ? 13.125 10.225 -13.358 1.00 90.12 91 GLN A N 1
ATOM 758 C CA . GLN A 1 91 ? 14.086 9.842 -14.397 1.00 90.12 91 GLN A CA 1
ATOM 759 C C . GLN A 1 91 ? 15.124 8.849 -13.864 1.00 90.12 91 GLN A C 1
ATOM 761 O O . GLN A 1 91 ? 16.311 8.965 -14.145 1.00 90.12 91 GLN A O 1
ATOM 766 N N . GLN A 1 92 ? 14.669 7.888 -13.053 1.00 88.50 92 GLN A N 1
ATOM 767 C CA . GLN A 1 92 ? 15.553 6.928 -12.414 1.00 88.50 92 GLN A CA 1
ATOM 768 C C . GLN A 1 92 ? 16.331 6.147 -13.478 1.00 88.50 92 GLN A C 1
ATOM 770 O O . GLN A 1 92 ? 15.744 5.405 -14.269 1.00 88.50 92 GLN A O 1
ATOM 775 N N . GLU A 1 93 ? 17.650 6.311 -13.471 1.00 90.56 93 GLU A N 1
ATOM 776 C CA . GLU A 1 93 ? 18.550 5.552 -14.328 1.00 90.56 93 GLU A CA 1
ATOM 777 C C . GLU A 1 93 ? 18.662 4.108 -13.831 1.00 90.56 93 GLU A C 1
ATOM 779 O O . GLU A 1 93 ? 18.687 3.833 -12.627 1.00 90.56 93 GLU A O 1
ATOM 784 N N . VAL A 1 94 ? 18.717 3.171 -14.776 1.00 91.81 94 VAL A N 1
ATOM 785 C CA . VAL A 1 94 ? 18.913 1.746 -14.508 1.00 91.81 94 VAL A CA 1
ATOM 786 C C . VAL A 1 94 ? 20.027 1.227 -15.404 1.00 91.81 94 VAL A C 1
ATOM 788 O O . VAL A 1 94 ? 20.089 1.564 -16.584 1.00 91.81 94 VAL A O 1
ATOM 791 N N . GLN A 1 95 ? 20.909 0.406 -14.843 1.00 93.62 95 GLN A N 1
ATOM 792 C CA . GLN A 1 95 ? 21.965 -0.262 -15.597 1.00 93.62 95 GLN A CA 1
ATOM 793 C C . GLN A 1 95 ? 21.445 -1.626 -16.053 1.00 93.62 95 GLN A C 1
ATOM 795 O O . GLN A 1 95 ? 21.254 -2.524 -15.233 1.00 93.62 95 GLN A O 1
ATOM 800 N N . ALA A 1 96 ? 21.159 -1.756 -17.346 1.00 93.12 96 ALA A N 1
ATOM 801 C CA . ALA A 1 96 ? 20.716 -3.000 -17.963 1.00 93.12 96 ALA A CA 1
ATOM 802 C C . ALA A 1 96 ? 21.116 -3.032 -19.443 1.00 93.12 96 ALA A C 1
ATOM 804 O O . ALA A 1 96 ? 21.149 -1.995 -20.105 1.00 93.12 96 ALA A O 1
ATOM 805 N N . GLU A 1 97 ? 21.364 -4.230 -19.959 1.00 94.50 97 GLU A N 1
ATOM 806 C CA . GLU A 1 97 ? 21.628 -4.487 -21.376 1.00 94.50 97 GLU A CA 1
ATOM 807 C C . GLU A 1 97 ? 20.462 -5.270 -21.994 1.00 94.50 97 GLU A C 1
ATOM 809 O O . GLU A 1 97 ? 19.704 -5.948 -21.292 1.00 94.50 97 GLU A O 1
ATOM 814 N N . SER A 1 98 ? 20.289 -5.164 -23.316 1.00 90.56 98 SER A N 1
ATOM 815 C CA . SER A 1 98 ? 19.285 -5.965 -24.022 1.00 90.56 98 SER A CA 1
ATOM 816 C C . SER A 1 98 ? 19.690 -7.438 -24.001 1.00 90.56 98 SER A C 1
ATOM 818 O O . SER A 1 98 ? 20.798 -7.776 -24.403 1.00 90.56 98 SER A O 1
ATOM 820 N N . LEU A 1 99 ? 18.769 -8.325 -23.610 1.00 93.56 99 LEU A N 1
ATOM 821 C CA . LEU A 1 99 ? 18.952 -9.777 -23.757 1.00 93.56 99 LEU A CA 1
ATOM 822 C C . LEU A 1 99 ? 18.821 -10.250 -25.210 1.00 93.56 99 LEU A C 1
ATOM 824 O O . LEU A 1 99 ? 19.175 -11.380 -25.528 1.00 93.56 99 LEU A O 1
ATOM 828 N N . PHE A 1 100 ? 18.275 -9.400 -26.077 1.00 92.44 100 PHE A N 1
ATOM 829 C CA . PHE A 1 100 ? 18.099 -9.675 -27.494 1.00 92.44 100 PHE A CA 1
ATOM 830 C C . PHE A 1 100 ? 18.990 -8.691 -28.251 1.00 92.44 100 PHE A C 1
ATOM 832 O O . PHE A 1 100 ? 18.584 -7.554 -28.515 1.00 92.44 100 PHE A O 1
ATOM 839 N N . GLY A 1 101 ? 20.237 -9.111 -28.461 1.00 71.88 101 GLY A N 1
ATOM 840 C CA . GLY A 1 101 ? 21.210 -8.503 -29.366 1.00 71.88 101 GLY A CA 1
ATOM 841 C C . GLY A 1 101 ? 21.382 -9.373 -30.599 1.00 71.88 101 GLY A C 1
ATOM 842 O O . GLY A 1 101 ? 21.269 -10.611 -30.447 1.00 71.88 101 GLY A O 1
#

Radius of gyration: 17.42 Å; Cα contacts (8 Å, |Δi|>4): 87; chains: 1; bounding box: 38×23×58 Å

Nearest PDB structures (foldseek):
  6f8s-assembly1_C  TM=9.057E-01  e=5.944E-05  Pseudomonas putida
  7csy-assembly1_A  TM=8.508E-01  e=3.066E-05  Pseudomonas aeruginosa PAO1
  6f8h-assembly2_C-3  TM=9.069E-01  e=7.014E-05  Pseudomonas putida
  3trb-assembly1_A  TM=8.762E-01  e=8.746E-05  Coxiella burnetii
  6jpi-assembly1_C  TM=8.410E-01  e=6.638E-05  Pseudomonas aeruginosa PAO1

pLDDT: mean 91.86, std 14.98, range [38.06, 98.81]